Protein AF-A0A377I7J4-F1 (afdb_monomer)

Mean predicted aligned error: 21.11 Å

Foldseek 3Di:
DDDDDDDQDDDDPPPDRDDDWDQPDDDPDPVVSVCPTPVNDDDDDQDCDDDRNDDPDDPDDPDDPPPVVVVVCPVVVVVVVVVVVVVVVVVVVVVVVVVVVVVVVVVVVVVVVVPDDDDDDDPDDDDDDDDPDDDDDD

Structure (mmCIF, N/CA/C/O backbone):
data_AF-A0A377I7J4-F1
#
_entry.id   AF-A0A377I7J4-F1
#
loop_
_atom_site.group_PDB
_atom_site.id
_atom_site.type_symbol
_atom_site.label_atom_id
_atom_site.label_alt_id
_atom_site.label_comp_id
_atom_site.label_asym_id
_atom_site.label_entity_id
_atom_site.label_seq_id
_atom_site.pdbx_PDB_ins_code
_atom_site.Cartn_x
_atom_site.Cartn_y
_atom_site.Cartn_z
_atom_site.occupancy
_atom_site.B_iso_or_equiv
_atom_site.auth_seq_id
_atom_site.auth_comp_id
_atom_site.auth_asym_id
_atom_site.auth_atom_id
_atom_site.pdbx_PDB_model_num
ATOM 1 N N . MET A 1 1 ? 7.895 15.623 11.436 1.00 46.44 1 MET A N 1
ATOM 2 C CA . MET A 1 1 ? 6.603 15.071 11.906 1.00 46.44 1 MET A CA 1
ATOM 3 C C . MET A 1 1 ? 6.868 14.244 13.154 1.00 46.44 1 MET A C 1
ATOM 5 O O . MET A 1 1 ? 7.505 13.203 13.052 1.00 46.44 1 MET A O 1
ATOM 9 N N . ALA A 1 2 ? 6.488 14.745 14.331 1.00 66.69 2 ALA A N 1
ATOM 10 C CA . ALA A 1 2 ? 6.723 14.051 15.595 1.00 66.69 2 ALA A CA 1
ATOM 11 C C . ALA A 1 2 ? 5.818 12.813 15.692 1.00 66.69 2 ALA A C 1
ATOM 13 O O . ALA A 1 2 ? 4.606 12.905 15.492 1.00 66.69 2 ALA A O 1
ATOM 14 N N . LYS A 1 3 ? 6.401 11.645 15.974 1.00 64.69 3 LYS A N 1
ATOM 15 C CA . LYS A 1 3 ? 5.631 10.429 16.249 1.00 64.69 3 LYS A CA 1
ATOM 16 C C . LYS A 1 3 ? 4.985 10.586 17.624 1.00 64.69 3 LYS A C 1
ATOM 18 O O . LYS A 1 3 ? 5.680 10.616 18.635 1.00 64.69 3 LYS A O 1
ATOM 23 N N . LYS A 1 4 ? 3.657 10.708 17.658 1.00 69.00 4 LYS A N 1
ATOM 24 C CA . LYS A 1 4 ? 2.886 10.712 18.904 1.00 69.00 4 LYS A CA 1
ATOM 25 C C . LYS A 1 4 ? 3.034 9.336 19.560 1.00 69.00 4 LYS A C 1
ATOM 27 O O . LYS A 1 4 ? 2.686 8.326 18.950 1.00 69.00 4 LYS A O 1
ATOM 32 N N . LYS A 1 5 ? 3.591 9.298 20.772 1.00 62.81 5 LYS A N 1
ATOM 33 C CA . LYS A 1 5 ? 3.734 8.076 21.573 1.00 62.81 5 LYS A CA 1
ATOM 34 C C . LYS A 1 5 ? 2.333 7.524 21.857 1.00 62.81 5 LYS A C 1
ATOM 36 O O . LYS A 1 5 ? 1.508 8.221 22.444 1.00 62.81 5 LYS A O 1
ATOM 41 N N . VAL A 1 6 ? 2.056 6.304 21.396 1.00 71.56 6 VAL A N 1
ATOM 42 C CA . VAL A 1 6 ? 0.832 5.578 21.749 1.00 71.56 6 VAL A CA 1
ATOM 43 C C . VAL A 1 6 ? 0.972 5.193 23.216 1.00 71.56 6 VAL A C 1
ATOM 45 O O . VAL A 1 6 ? 1.845 4.405 23.571 1.00 71.56 6 VAL A O 1
ATOM 48 N N . VAL A 1 7 ? 0.177 5.823 24.075 1.00 71.12 7 VAL A N 1
ATOM 49 C CA . VAL A 1 7 ? 0.058 5.428 25.478 1.00 71.12 7 VAL A CA 1
ATOM 50 C C . VAL A 1 7 ? -0.737 4.126 25.490 1.00 71.12 7 VAL A C 1
ATOM 52 O O . VAL A 1 7 ? -1.877 4.095 25.031 1.00 71.12 7 VAL A O 1
ATOM 55 N N . ILE A 1 8 ? -0.096 3.047 25.928 1.00 68.75 8 ILE A N 1
ATOM 56 C CA . ILE A 1 8 ? -0.704 1.723 26.070 1.00 68.75 8 ILE A CA 1
ATOM 57 C C . ILE A 1 8 ? -1.291 1.677 27.487 1.00 68.75 8 ILE A C 1
ATOM 59 O O . ILE A 1 8 ? -0.559 1.871 28.456 1.00 68.75 8 ILE A O 1
ATOM 63 N N . GLU A 1 9 ? -2.610 1.516 27.595 1.00 66.94 9 GLU A N 1
ATOM 64 C CA . GLU A 1 9 ? -3.327 1.340 28.869 1.00 66.94 9 GLU A CA 1
ATOM 65 C C . GLU A 1 9 ? -2.965 -0.020 29.510 1.00 66.94 9 GLU A C 1
ATOM 67 O O . GLU A 1 9 ? -2.539 -0.924 28.785 1.00 66.94 9 GLU A O 1
ATOM 72 N N . PRO A 1 10 ? -3.058 -0.172 30.849 1.00 61.38 10 PRO A N 1
ATOM 73 C CA . PRO A 1 10 ? -2.494 -1.316 31.564 1.00 61.38 10 PRO A CA 1
ATOM 74 C C . PRO A 1 10 ? -3.038 -2.655 31.052 1.00 61.38 10 PRO A C 1
ATOM 76 O O . PRO A 1 10 ? -4.243 -2.841 30.888 1.00 61.38 10 PRO A O 1
ATOM 79 N N . LEU A 1 11 ? -2.103 -3.576 30.804 1.00 52.59 11 LEU A N 1
ATOM 80 C CA . LEU A 1 11 ? -2.332 -4.971 30.438 1.00 52.59 11 LEU A CA 1
ATOM 81 C C . LEU A 1 11 ? -3.249 -5.614 31.492 1.00 52.59 11 LEU A C 1
ATOM 83 O O . LEU A 1 11 ? -2.848 -5.744 32.646 1.00 52.59 11 LEU A O 1
ATOM 87 N N . ASN A 1 12 ? -4.471 -6.004 31.121 1.00 61.53 12 ASN A N 1
ATOM 88 C CA . ASN A 1 12 ? -5.256 -6.888 31.978 1.00 61.53 12 ASN A CA 1
ATOM 89 C C . ASN A 1 12 ? -4.598 -8.278 31.983 1.00 61.53 12 ASN A C 1
ATOM 91 O O . ASN A 1 12 ? -4.005 -8.705 30.991 1.00 61.53 12 ASN A O 1
ATOM 95 N N . GLU A 1 13 ? -4.699 -8.993 33.098 1.00 66.19 13 GLU A N 1
ATOM 96 C CA . GLU A 1 13 ? -3.982 -10.248 33.391 1.00 66.19 13 GLU A CA 1
ATOM 97 C C . GLU A 1 13 ? -4.353 -11.441 32.471 1.00 66.19 13 GLU A C 1
ATOM 99 O O . GLU A 1 13 ? -3.981 -12.579 32.732 1.00 66.19 13 GLU A O 1
ATOM 104 N N . GLN A 1 14 ? -5.045 -11.200 31.352 1.00 65.44 14 GLN A N 1
ATOM 105 C CA . GLN A 1 14 ? -5.418 -12.191 30.335 1.00 65.44 14 GLN A CA 1
ATOM 106 C C . GLN A 1 14 ? -4.602 -12.096 29.030 1.00 65.44 14 GLN A C 1
ATOM 108 O O . GLN A 1 14 ? -4.942 -12.748 28.046 1.00 65.44 14 GLN A O 1
ATOM 113 N N . GLY A 1 15 ? -3.533 -11.293 28.982 1.00 66.75 15 GLY A N 1
ATOM 114 C CA . GLY A 1 15 ? -2.541 -11.333 27.894 1.00 66.75 15 GLY A CA 1
ATOM 115 C C . GLY A 1 15 ? -3.053 -10.956 26.495 1.00 66.75 15 GLY A C 1
ATOM 116 O O . GLY A 1 15 ? -2.351 -11.182 25.510 1.00 66.75 15 GLY A O 1
ATOM 117 N N . SER A 1 16 ? -4.251 -10.373 26.377 1.00 75.06 16 SER A N 1
ATOM 118 C CA . SER A 1 16 ? -4.839 -9.981 25.090 1.00 75.06 16 SER A CA 1
ATOM 119 C C . SER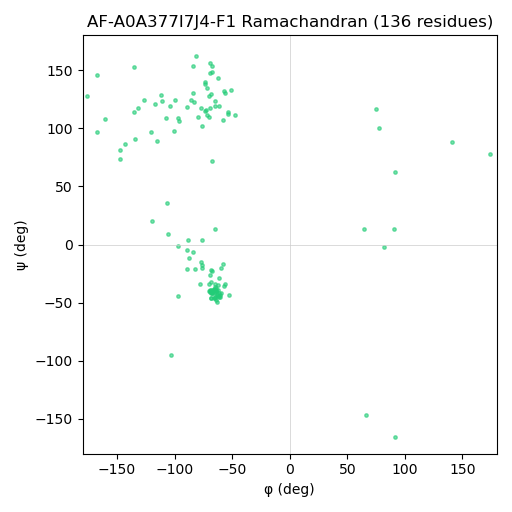 A 1 16 ? -4.924 -8.459 24.955 1.00 75.06 16 SER A C 1
ATOM 121 O O . SER A 1 16 ? -5.429 -7.759 25.830 1.00 75.06 16 SER A O 1
ATOM 123 N N . ILE A 1 17 ? -4.412 -7.922 23.845 1.00 85.06 17 ILE A N 1
ATOM 124 C CA . ILE A 1 17 ? -4.476 -6.486 23.547 1.00 85.06 17 ILE A CA 1
ATOM 125 C C . ILE A 1 17 ? -5.916 -6.139 23.140 1.00 85.06 17 ILE A C 1
ATOM 127 O O . ILE A 1 17 ? -6.391 -6.584 22.094 1.00 85.06 17 ILE A O 1
ATOM 131 N N . LYS A 1 18 ? -6.614 -5.324 23.943 1.00 86.31 18 LYS A N 1
ATOM 132 C CA . LYS A 1 18 ? -8.000 -4.907 23.671 1.00 86.31 18 LYS A CA 1
ATOM 133 C C . LYS A 1 18 ? -8.052 -3.709 22.719 1.00 86.31 18 LYS A C 1
ATOM 135 O O . LYS A 1 18 ? -7.392 -2.694 22.931 1.00 86.31 18 LYS A O 1
ATOM 140 N N . TYR A 1 19 ? -8.876 -3.805 21.677 1.00 90.81 19 TYR A N 1
ATOM 141 C CA . TYR A 1 19 ? -9.134 -2.692 20.761 1.00 90.81 19 TYR A CA 1
ATOM 142 C C . TYR A 1 19 ? -9.988 -1.595 21.424 1.00 90.81 19 TYR A C 1
ATOM 144 O O . TYR A 1 19 ? -11.007 -1.891 22.051 1.00 90.81 19 TYR A O 1
ATOM 152 N N . ARG A 1 20 ? -9.601 -0.322 21.251 1.00 90.38 20 ARG A N 1
ATOM 153 C CA . ARG A 1 20 ? -10.342 0.853 21.742 1.00 90.38 20 ARG A CA 1
ATOM 154 C C . ARG A 1 20 ? -11.226 1.433 20.633 1.00 90.38 20 ARG A C 1
ATOM 156 O O . ARG A 1 20 ? -10.715 2.074 19.717 1.00 90.38 20 ARG A O 1
ATOM 163 N N . HIS A 1 21 ? -12.537 1.226 20.740 1.00 91.81 21 HIS A N 1
ATOM 164 C CA . HIS A 1 21 ? -13.542 1.745 19.801 1.00 91.81 21 HIS A CA 1
ATOM 165 C C . HIS A 1 21 ? -13.920 3.209 20.084 1.00 91.81 21 HIS A C 1
ATOM 167 O O . HIS A 1 21 ? -13.712 3.715 21.189 1.00 91.81 21 HIS A O 1
ATOM 173 N N . GLN A 1 22 ? -14.521 3.894 19.104 1.00 91.44 22 GLN A N 1
ATOM 174 C CA . GLN A 1 22 ? -14.868 5.325 19.203 1.00 91.44 22 GLN A CA 1
ATOM 175 C C . GLN A 1 22 ? -16.327 5.592 19.612 1.00 91.44 22 GLN A C 1
ATOM 177 O O . GLN A 1 22 ? -16.725 6.740 19.780 1.00 91.44 22 GLN A O 1
ATOM 182 N N . LYS A 1 23 ? -17.136 4.544 19.811 1.00 90.50 23 LYS A N 1
ATOM 183 C CA . LYS A 1 23 ? -18.589 4.639 20.067 1.00 90.50 23 LYS A CA 1
ATOM 184 C C . LYS A 1 23 ? -18.990 5.074 21.491 1.00 90.50 23 LYS A C 1
ATOM 186 O O . LYS A 1 23 ? -20.179 5.102 21.789 1.00 90.50 23 LYS A O 1
ATOM 191 N N . GLY A 1 24 ? -18.036 5.414 22.362 1.00 91.12 24 GLY A N 1
ATOM 192 C CA . GLY A 1 24 ? -18.314 5.722 23.771 1.00 91.12 24 GLY A CA 1
ATOM 193 C C . GLY A 1 24 ? -18.807 4.494 24.548 1.00 91.12 24 GLY A C 1
ATOM 194 O O . GLY A 1 24 ? -18.375 3.380 24.266 1.00 91.12 24 GLY A O 1
ATOM 195 N N . VAL A 1 25 ? -19.696 4.685 25.527 1.00 91.88 25 VAL A N 1
ATOM 196 C CA . VAL A 1 25 ? -20.293 3.577 26.293 1.00 91.88 25 VAL A CA 1
ATOM 197 C C . VAL A 1 25 ? -21.382 2.907 25.455 1.00 91.88 25 VAL A C 1
ATOM 199 O O . VAL A 1 25 ? -22.383 3.539 25.119 1.00 91.88 25 VAL A O 1
ATOM 202 N N . ILE A 1 26 ? -21.199 1.628 25.127 1.00 92.56 26 ILE A N 1
ATOM 203 C CA . ILE A 1 26 ? -22.194 0.847 24.386 1.00 92.56 26 ILE A CA 1
ATOM 204 C C . ILE A 1 26 ? -23.238 0.320 25.378 1.00 92.56 26 ILE A C 1
ATOM 206 O O . ILE A 1 26 ? -22.871 -0.350 26.338 1.00 92.56 26 ILE A O 1
ATOM 210 N N . ARG A 1 27 ? -24.519 0.651 25.166 1.00 92.38 27 ARG A N 1
ATOM 211 C CA . ARG A 1 27 ? -25.624 0.287 26.075 1.00 92.38 27 ARG A CA 1
ATOM 212 C C . ARG A 1 27 ? -26.375 -0.970 25.639 1.00 92.38 27 ARG A C 1
ATOM 214 O O . ARG A 1 27 ? -26.616 -1.832 26.470 1.00 92.38 27 ARG A O 1
ATOM 221 N N . ASP A 1 28 ? -26.677 -1.076 24.345 1.00 90.81 28 ASP A N 1
ATOM 222 C CA . ASP A 1 28 ? -27.508 -2.158 23.810 1.00 90.81 28 ASP A CA 1
ATOM 223 C C . ASP A 1 28 ? -26.643 -3.220 23.105 1.00 90.81 28 ASP A C 1
ATOM 225 O O . ASP A 1 28 ? -26.077 -4.110 23.734 1.00 90.81 28 ASP A O 1
ATOM 229 N N . ASN A 1 29 ? -26.485 -3.118 21.780 1.00 93.81 29 ASN A N 1
ATOM 230 C CA . ASN A 1 29 ? -25.796 -4.120 20.970 1.00 93.81 29 ASN A CA 1
ATOM 231 C C . ASN A 1 29 ? -24.327 -3.746 20.698 1.00 93.81 29 ASN A C 1
ATOM 233 O O . ASN A 1 29 ? -24.024 -2.866 19.885 1.00 93.81 29 ASN A O 1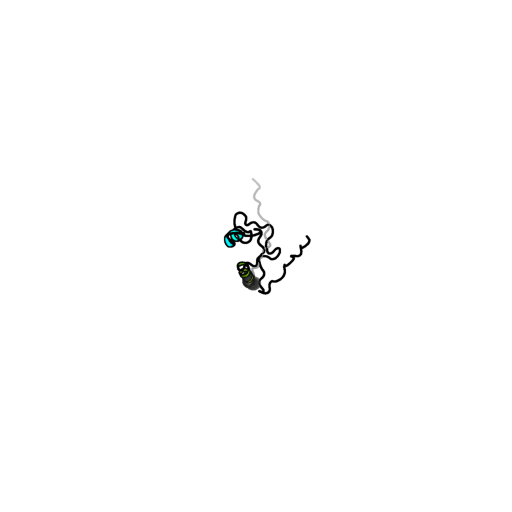
ATOM 237 N N . ALA A 1 30 ? -23.410 -4.481 21.335 1.00 90.88 30 ALA A N 1
ATOM 238 C CA . ALA A 1 30 ? -21.965 -4.341 21.152 1.00 90.88 30 ALA A CA 1
ATOM 239 C C . ALA A 1 30 ? -21.504 -4.597 19.710 1.00 90.88 30 ALA A C 1
ATOM 241 O O . ALA A 1 30 ? -20.708 -3.828 19.172 1.00 90.88 30 ALA A O 1
ATOM 242 N N . ILE A 1 31 ? -22.024 -5.638 19.057 1.00 93.25 31 ILE A N 1
ATOM 243 C CA . ILE A 1 31 ? -21.610 -6.021 17.700 1.00 93.25 31 ILE A CA 1
ATOM 244 C C . ILE A 1 31 ? -22.063 -4.969 16.695 1.00 93.25 31 ILE A C 1
ATOM 246 O O . ILE A 1 31 ? -21.269 -4.529 15.870 1.00 93.25 31 ILE A O 1
ATOM 250 N N . GLN A 1 32 ? -23.314 -4.522 16.784 1.00 93.62 32 GLN A N 1
ATOM 251 C CA . GLN A 1 32 ? -23.845 -3.498 15.886 1.00 93.62 32 GLN A CA 1
ATOM 252 C C . GLN A 1 32 ? -23.109 -2.164 16.055 1.00 93.62 32 GLN A C 1
ATOM 254 O O . GLN A 1 32 ? -22.789 -1.502 15.068 1.00 93.62 32 GLN A O 1
ATOM 259 N N . ALA A 1 33 ? -22.782 -1.781 17.292 1.00 94.19 33 ALA A N 1
ATOM 260 C CA . ALA A 1 33 ? -21.978 -0.592 17.543 1.00 94.19 33 ALA A CA 1
ATOM 261 C C . ALA A 1 33 ? -20.588 -0.709 16.899 1.00 94.19 33 ALA A C 1
ATOM 263 O O . ALA A 1 33 ? -20.154 0.231 16.228 1.00 94.19 33 ALA A O 1
ATOM 264 N N . LEU A 1 34 ? -19.926 -1.860 17.056 1.00 93.25 34 LEU A N 1
ATOM 265 C CA . LEU A 1 34 ? -18.620 -2.123 16.457 1.00 93.25 34 LEU A CA 1
ATOM 266 C C . LEU A 1 34 ? -18.685 -2.182 14.930 1.00 93.25 34 LEU A C 1
ATOM 268 O O . LEU A 1 34 ? -17.808 -1.630 14.281 1.00 93.25 34 LEU A O 1
ATOM 272 N N . LEU A 1 35 ? -19.727 -2.765 14.340 1.00 94.00 35 LEU A N 1
ATOM 273 C CA . LEU A 1 35 ? -19.898 -2.854 12.887 1.00 94.00 35 LEU A CA 1
ATOM 274 C C . LEU A 1 35 ? -19.887 -1.475 12.208 1.00 94.00 35 LEU A C 1
ATOM 276 O O . LEU A 1 35 ? -19.359 -1.324 11.111 1.00 94.00 35 LEU A O 1
ATOM 280 N N . HIS A 1 36 ? -20.438 -0.461 12.875 1.00 93.00 36 HIS A N 1
A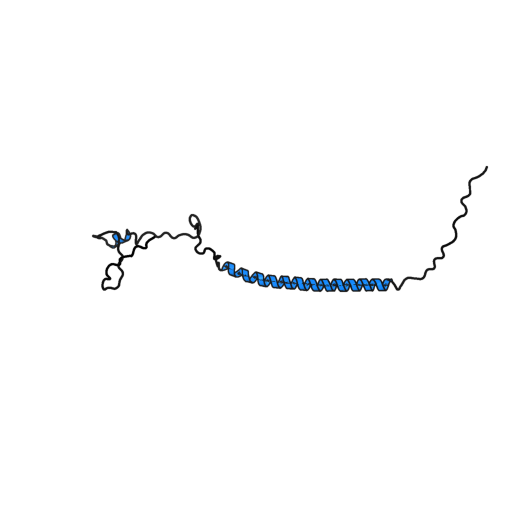TOM 281 C CA . HIS A 1 36 ? -20.424 0.926 12.405 1.00 93.00 36 HIS A CA 1
ATOM 282 C C . HIS A 1 36 ? -19.180 1.722 12.845 1.00 93.00 36 HIS A C 1
ATOM 284 O O . HIS A 1 36 ? -19.121 2.932 12.619 1.00 93.00 36 HIS A O 1
ATOM 290 N N . ASP A 1 37 ? -18.221 1.094 13.520 1.00 93.88 37 ASP A N 1
ATOM 291 C CA . ASP A 1 37 ? -16.948 1.695 13.923 1.00 93.88 37 ASP A CA 1
ATOM 292 C C . ASP A 1 37 ? -15.932 1.619 12.759 1.00 93.88 37 ASP A C 1
ATOM 294 O O . ASP A 1 37 ? -16.006 0.704 11.930 1.00 93.88 37 ASP A O 1
ATOM 298 N N . PRO A 1 38 ? -14.935 2.527 12.663 1.00 93.81 38 PRO A N 1
ATOM 299 C CA . PRO A 1 38 ? -13.954 2.523 11.571 1.00 93.81 38 PRO A CA 1
ATOM 300 C C . PRO A 1 38 ? -13.147 1.225 11.443 1.00 93.81 38 PRO A C 1
ATOM 302 O O . PRO A 1 38 ? -12.532 0.988 10.398 1.00 93.81 38 PRO A O 1
ATOM 305 N N . LEU A 1 39 ? -13.150 0.393 12.490 1.00 93.81 39 LEU A N 1
ATOM 306 C CA . LEU A 1 39 ? -12.580 -0.949 12.485 1.00 93.81 39 LEU A CA 1
ATOM 307 C C . LEU A 1 39 ? -13.113 -1.797 11.319 1.00 93.81 39 LEU A C 1
ATOM 309 O O . LEU A 1 39 ? -12.322 -2.436 10.621 1.00 93.81 39 LEU A O 1
ATOM 313 N N . PHE A 1 40 ? -14.422 -1.739 11.062 1.00 94.94 40 PHE A N 1
ATOM 314 C CA . PHE A 1 40 ? -15.110 -2.531 10.037 1.00 94.94 40 PHE A CA 1
ATOM 315 C C . PHE A 1 40 ? -15.523 -1.695 8.825 1.00 94.94 40 PHE A C 1
ATOM 317 O O . PHE A 1 40 ? -16.551 -1.925 8.191 1.00 94.94 40 PHE A O 1
ATOM 324 N N . ARG A 1 41 ? -14.692 -0.721 8.448 1.00 94.69 41 ARG A N 1
ATOM 325 C CA . ARG A 1 41 ? -14.907 0.025 7.206 1.00 94.69 41 ARG A CA 1
ATOM 326 C C . ARG A 1 41 ? -14.695 -0.857 5.977 1.00 94.69 41 ARG A C 1
ATOM 328 O O . ARG A 1 41 ? -13.790 -1.696 5.938 1.00 94.69 41 ARG A O 1
ATOM 335 N N . GLN A 1 42 ? -15.433 -0.553 4.915 1.00 96.25 42 GLN A N 1
ATOM 336 C CA . GLN A 1 42 ? -15.170 -1.127 3.603 1.00 96.25 42 GLN A CA 1
ATOM 337 C C . GLN A 1 42 ? -13.724 -0.832 3.175 1.00 96.25 42 GLN A C 1
ATOM 339 O O . GLN A 1 42 ? -13.234 0.305 3.238 1.00 96.25 42 GLN A O 1
ATOM 344 N N . ARG A 1 43 ? -13.018 -1.877 2.744 1.00 94.94 43 ARG A N 1
ATOM 345 C CA . ARG A 1 43 ? -11.679 -1.763 2.167 1.00 94.94 43 ARG A CA 1
ATOM 346 C C . ARG A 1 43 ? -11.809 -1.825 0.653 1.00 94.94 43 ARG A C 1
ATOM 348 O O . ARG A 1 43 ? -12.384 -2.762 0.119 1.00 94.94 43 ARG A O 1
ATOM 355 N N . ILE A 1 44 ? -11.285 -0.805 -0.020 1.00 92.81 44 ILE A N 1
ATOM 356 C CA . ILE A 1 44 ? -11.230 -0.752 -1.479 1.00 92.81 44 ILE A CA 1
ATOM 357 C C . ILE A 1 44 ? -9.793 -1.049 -1.889 1.00 92.81 44 ILE A C 1
ATOM 359 O O . ILE A 1 44 ? -8.870 -0.319 -1.510 1.00 92.81 44 ILE A O 1
ATOM 363 N N . GLU A 1 45 ? -9.606 -2.121 -2.650 1.00 91.00 45 GLU A N 1
ATOM 364 C CA . GLU A 1 45 ? -8.303 -2.486 -3.192 1.00 91.00 45 GLU A CA 1
ATOM 365 C C . GLU A 1 45 ? -7.907 -1.556 -4.342 1.00 91.00 45 GLU A C 1
ATOM 367 O O . GLU A 1 45 ? -8.716 -1.155 -5.184 1.00 91.00 45 GLU A O 1
ATOM 372 N N . ARG A 1 46 ? -6.625 -1.188 -4.386 1.00 89.12 46 ARG A N 1
ATOM 373 C CA . ARG A 1 46 ? -6.084 -0.386 -5.483 1.00 89.12 46 ARG A CA 1
ATOM 374 C C . ARG A 1 46 ? -5.821 -1.307 -6.665 1.00 89.12 46 ARG A C 1
ATOM 376 O O . ARG A 1 46 ? -4.885 -2.095 -6.641 1.00 89.12 46 ARG A O 1
ATOM 383 N N . LYS A 1 47 ? -6.621 -1.169 -7.719 1.00 87.56 47 LYS A N 1
ATOM 384 C CA . LYS A 1 47 ? -6.395 -1.907 -8.963 1.00 87.56 47 LYS A CA 1
ATOM 385 C C . LYS A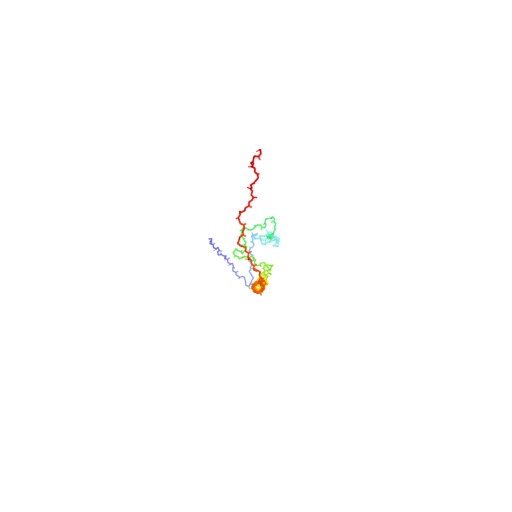 1 47 ? -5.059 -1.538 -9.609 1.00 87.56 47 LYS A C 1
ATOM 387 O O . LYS A 1 47 ? -4.665 -0.372 -9.629 1.00 87.56 47 LYS A O 1
ATOM 392 N N . HIS A 1 48 ? -4.409 -2.532 -10.204 1.00 86.00 48 HIS A N 1
ATOM 393 C CA . HIS A 1 48 ? -3.127 -2.362 -10.890 1.00 86.00 48 HIS A CA 1
ATOM 394 C C . HIS A 1 48 ? -3.260 -1.838 -12.330 1.00 86.00 48 HIS A C 1
ATOM 396 O O . HIS A 1 48 ? -2.317 -1.247 -12.849 1.00 86.00 48 HIS A O 1
ATOM 402 N N . LYS A 1 49 ? -4.430 -1.989 -12.968 1.00 88.62 49 LYS A N 1
ATOM 403 C CA . LYS A 1 49 ? -4.688 -1.539 -14.349 1.00 88.62 49 LYS A CA 1
ATOM 404 C C . LYS A 1 49 ? -6.046 -0.828 -14.472 1.00 88.62 49 LYS A C 1
ATOM 406 O O . LYS A 1 49 ? -6.970 -1.100 -13.706 1.00 88.62 49 LYS A O 1
ATOM 411 N N . GLY A 1 50 ? -6.175 0.083 -15.441 1.00 93.12 50 GLY A N 1
ATOM 412 C CA . GLY A 1 50 ? -7.421 0.792 -15.777 1.00 93.12 50 GLY A CA 1
ATOM 413 C C . GLY A 1 50 ? -7.632 2.135 -15.053 1.00 93.12 50 GLY A C 1
ATOM 414 O O . GLY A 1 50 ? -6.722 2.703 -14.459 1.00 93.12 50 GLY A O 1
ATOM 415 N N . LYS A 1 51 ? -8.860 2.680 -15.090 1.00 91.44 51 LYS A N 1
ATOM 416 C CA . LYS A 1 51 ? -9.182 4.048 -14.607 1.00 91.44 51 LYS A CA 1
ATOM 417 C C . LYS A 1 51 ? -8.838 4.293 -13.129 1.00 91.44 51 LYS A C 1
ATOM 419 O O . LYS A 1 51 ? -9.568 3.834 -12.260 1.00 91.44 51 LYS A O 1
ATOM 424 N N . GLY A 1 52 ? -7.791 5.053 -12.827 1.00 89.94 52 GLY A N 1
ATOM 425 C CA . GLY A 1 52 ? -7.364 5.309 -11.443 1.00 89.94 52 GLY A CA 1
ATOM 426 C C . GLY A 1 52 ? -6.344 4.303 -10.896 1.00 89.94 52 GLY A C 1
ATOM 427 O O . GLY A 1 52 ? -6.105 4.286 -9.692 1.00 89.94 52 GLY A O 1
ATOM 428 N N . SER A 1 53 ? -5.733 3.485 -11.762 1.00 90.19 53 SER A N 1
ATOM 429 C CA . SER A 1 53 ? -4.562 2.666 -11.413 1.00 90.19 53 SER A CA 1
ATOM 430 C C . SER A 1 53 ? -3.232 3.421 -11.521 1.00 90.19 53 SER A C 1
ATOM 432 O O . SER A 1 53 ? -2.193 2.867 -11.175 1.00 90.19 53 SER A O 1
ATOM 434 N N . TYR A 1 54 ? -3.236 4.661 -12.032 1.00 89.56 54 TYR A N 1
ATOM 435 C CA . TYR A 1 54 ? -2.016 5.445 -12.217 1.00 89.56 54 TYR A CA 1
ATOM 436 C C . TYR A 1 54 ? -1.368 5.778 -10.868 1.00 89.56 54 TYR A C 1
ATOM 438 O O . TYR A 1 54 ? -1.988 6.388 -9.995 1.00 89.56 54 TYR A O 1
ATOM 446 N N . GLN A 1 55 ? -0.102 5.394 -10.717 1.00 89.94 55 GLN A N 1
ATOM 447 C CA . GLN A 1 55 ? 0.730 5.703 -9.560 1.00 89.94 55 GLN A CA 1
ATOM 448 C C . GLN A 1 55 ? 1.910 6.553 -10.032 1.00 89.94 55 GLN A C 1
ATOM 450 O O . GLN A 1 55 ? 2.690 6.114 -10.869 1.00 89.94 55 GLN A O 1
ATOM 455 N N . ARG A 1 56 ? 2.062 7.768 -9.483 1.00 89.44 56 ARG A N 1
ATOM 456 C CA . ARG A 1 56 ? 3.154 8.692 -9.860 1.00 89.44 56 ARG A CA 1
ATOM 457 C C . ARG A 1 56 ? 4.545 8.117 -9.560 1.00 89.44 56 ARG A C 1
ATOM 459 O O . ARG A 1 56 ? 5.515 8.485 -10.208 1.00 89.44 56 ARG A O 1
ATOM 466 N N . LYS A 1 57 ? 4.648 7.250 -8.552 1.00 85.69 57 LYS A N 1
ATOM 467 C CA . LYS A 1 57 ? 5.883 6.564 -8.166 1.00 85.69 57 LYS A CA 1
ATOM 468 C C . LYS A 1 57 ? 5.603 5.068 -8.122 1.00 85.69 57 LYS A C 1
ATOM 470 O O . LYS A 1 57 ? 4.684 4.648 -7.423 1.00 85.69 57 LYS A O 1
ATOM 475 N N . ALA A 1 58 ? 6.380 4.288 -8.865 1.00 81.62 58 ALA A N 1
ATOM 476 C CA . ALA A 1 58 ? 6.327 2.833 -8.790 1.00 81.62 58 ALA A CA 1
ATOM 477 C C . ALA A 1 58 ? 6.891 2.340 -7.444 1.00 81.62 58 ALA A C 1
ATOM 479 O O . ALA A 1 58 ? 7.711 3.018 -6.824 1.00 81.62 58 ALA A O 1
ATOM 480 N N . LYS A 1 59 ? 6.490 1.135 -7.010 1.00 80.94 59 LYS A N 1
ATOM 481 C CA . LYS A 1 59 ? 7.014 0.481 -5.791 1.00 80.94 59 LYS A CA 1
ATOM 482 C C . LYS A 1 59 ? 8.542 0.336 -5.817 1.00 80.94 59 LYS A C 1
ATOM 484 O O . LYS A 1 59 ? 9.190 0.426 -4.779 1.00 80.94 59 LYS A O 1
ATOM 489 N N . HIS A 1 60 ? 9.104 0.128 -7.004 1.00 78.62 60 HIS A N 1
ATOM 490 C CA . HIS A 1 60 ? 10.536 0.001 -7.226 1.00 78.62 60 HIS A CA 1
ATOM 491 C C . HIS A 1 60 ? 10.984 1.089 -8.203 1.00 78.62 60 HIS A C 1
ATOM 493 O O . HIS A 1 60 ? 10.821 0.967 -9.412 1.00 78.62 60 HIS A O 1
ATOM 499 N N . VAL A 1 61 ? 11.504 2.189 -7.659 1.00 65.94 61 VAL A N 1
ATOM 500 C CA . VAL A 1 61 ? 12.129 3.263 -8.440 1.00 65.94 61 VAL A CA 1
ATOM 501 C C . VAL A 1 61 ? 13.595 2.883 -8.653 1.00 65.94 61 VAL A C 1
ATOM 503 O O . VAL A 1 61 ? 14.292 2.597 -7.684 1.00 65.94 61 VAL A O 1
ATOM 506 N N . GLY A 1 62 ? 14.053 2.822 -9.905 1.00 66.62 62 GLY A N 1
ATOM 507 C CA . GLY A 1 62 ? 15.452 2.514 -10.245 1.00 66.62 62 GLY A CA 1
ATOM 508 C C . GLY A 1 62 ? 15.830 1.028 -10.262 1.00 66.62 62 GLY A C 1
ATOM 509 O O . GLY A 1 62 ? 16.954 0.697 -10.618 1.00 66.62 62 GLY A O 1
ATOM 510 N N . LYS A 1 63 ? 14.903 0.119 -9.938 1.00 61.09 63 LYS A N 1
ATOM 511 C CA . LYS A 1 63 ? 15.047 -1.309 -10.246 1.00 61.09 63 LYS A CA 1
ATOM 512 C C . LYS A 1 63 ? 14.071 -1.615 -11.369 1.00 61.09 63 LYS A C 1
ATOM 514 O O . LYS A 1 63 ? 12.860 -1.558 -11.150 1.00 61.09 63 LYS A O 1
ATOM 519 N N . TYR A 1 64 ? 14.588 -1.855 -12.573 1.00 51.91 64 TYR A N 1
ATOM 520 C CA . TYR A 1 64 ? 13.772 -2.375 -13.664 1.00 51.91 64 TYR A CA 1
ATOM 521 C C . TYR A 1 64 ? 13.027 -3.601 -13.145 1.00 51.91 64 TYR A C 1
ATOM 523 O O . TYR A 1 64 ? 13.600 -4.430 -12.442 1.00 51.91 64 TYR A O 1
ATOM 531 N N . PHE A 1 65 ? 11.729 -3.651 -13.426 1.00 53.59 65 PHE A N 1
ATOM 532 C CA . PHE A 1 65 ? 10.882 -4.783 -13.099 1.00 53.59 65 PHE A CA 1
ATOM 533 C C . PHE A 1 65 ? 11.585 -6.071 -13.533 1.00 53.59 65 PHE A C 1
ATOM 535 O O . PHE A 1 65 ? 11.708 -6.318 -14.731 1.00 53.59 65 PHE A O 1
ATOM 542 N N . GLU A 1 66 ? 12.011 -6.902 -12.581 1.00 55.47 66 GLU A N 1
ATOM 543 C CA . GLU A 1 66 ? 12.295 -8.311 -12.838 1.00 55.47 66 GLU A CA 1
ATOM 544 C C . GLU A 1 66 ? 10.963 -9.000 -13.159 1.00 55.47 66 GLU A C 1
ATOM 546 O O . GLU A 1 66 ? 10.389 -9.730 -12.356 1.00 55.47 66 GLU A O 1
ATOM 551 N N . ASN A 1 67 ? 10.411 -8.712 -14.336 1.00 54.16 67 ASN A N 1
ATOM 552 C CA . ASN A 1 67 ? 9.363 -9.537 -14.900 1.00 54.16 67 ASN A CA 1
ATOM 553 C C . ASN A 1 67 ? 10.028 -10.877 -15.258 1.00 54.16 67 ASN A C 1
ATOM 555 O O . ASN A 1 67 ? 11.042 -10.879 -15.953 1.00 54.16 67 ASN A O 1
ATOM 559 N N . PRO A 1 68 ? 9.491 -12.036 -14.858 1.00 57.06 68 PRO A N 1
ATOM 560 C CA . PRO A 1 68 ? 10.107 -13.324 -15.193 1.00 57.06 68 PRO A CA 1
ATOM 561 C C . PRO A 1 68 ? 10.224 -13.550 -16.715 1.00 57.06 68 PRO A C 1
ATOM 563 O O . PRO A 1 68 ? 11.086 -14.297 -17.161 1.00 57.06 68 PRO A O 1
ATOM 566 N N . ILE A 1 69 ? 9.427 -12.833 -17.517 1.00 56.56 69 ILE A N 1
ATOM 567 C CA . ILE A 1 69 ? 9.485 -12.822 -18.986 1.00 56.56 69 ILE A CA 1
ATOM 568 C C . ILE A 1 69 ? 10.820 -12.254 -19.508 1.00 56.56 69 ILE A C 1
ATOM 570 O O . ILE A 1 69 ? 11.363 -12.770 -20.482 1.00 56.56 69 ILE A O 1
ATOM 574 N N . ILE A 1 70 ? 11.392 -11.228 -18.861 1.00 56.38 70 ILE A N 1
ATOM 575 C CA . ILE A 1 70 ? 12.628 -10.583 -19.347 1.00 56.38 70 ILE A CA 1
ATOM 576 C C . ILE A 1 70 ? 13.896 -11.401 -19.058 1.00 56.38 70 ILE A C 1
ATOM 578 O O . ILE A 1 70 ? 14.918 -11.167 -19.696 1.00 56.38 70 ILE A O 1
ATOM 582 N N . LYS A 1 71 ? 13.840 -12.408 -18.170 1.00 49.50 71 LYS A N 1
ATOM 583 C CA . LYS A 1 71 ? 14.964 -13.343 -17.953 1.00 49.50 71 LYS A CA 1
ATOM 584 C C . LYS A 1 71 ? 15.211 -14.264 -19.151 1.00 49.50 71 LYS A C 1
ATOM 586 O O . LYS A 1 71 ? 16.321 -14.760 -19.306 1.00 49.50 71 LYS A O 1
ATOM 591 N N . PHE A 1 72 ? 14.215 -14.476 -20.012 1.00 51.91 72 PHE A N 1
ATOM 592 C CA . PHE A 1 72 ? 14.329 -15.419 -21.127 1.00 51.91 72 PHE A CA 1
ATOM 593 C C . PHE A 1 72 ? 15.164 -14.883 -22.307 1.00 51.91 72 PHE A C 1
ATOM 595 O O . PHE A 1 72 ? 15.625 -15.659 -23.142 1.00 51.91 72 PHE A O 1
ATOM 602 N N . PHE A 1 73 ? 15.390 -13.565 -22.383 1.00 51.41 73 PHE A N 1
ATOM 603 C CA . PHE A 1 73 ? 16.061 -12.938 -23.527 1.00 51.41 73 PHE A CA 1
ATOM 604 C C . PHE A 1 73 ? 17.591 -12.854 -23.402 1.00 51.41 73 PHE A C 1
ATOM 606 O O . PHE A 1 73 ? 18.258 -12.821 -24.428 1.00 51.41 73 PHE A O 1
ATOM 613 N N . GLY A 1 74 ? 18.164 -12.933 -22.194 1.00 51.72 74 GLY A N 1
ATOM 614 C CA . GLY A 1 74 ? 19.621 -12.822 -21.996 1.00 51.72 74 GLY A CA 1
ATOM 615 C C . GLY A 1 74 ? 20.443 -13.984 -22.571 1.00 51.72 74 GLY A C 1
ATOM 616 O O . GLY A 1 74 ? 21.609 -13.814 -22.907 1.00 51.72 74 GLY A O 1
ATOM 617 N N . ASN A 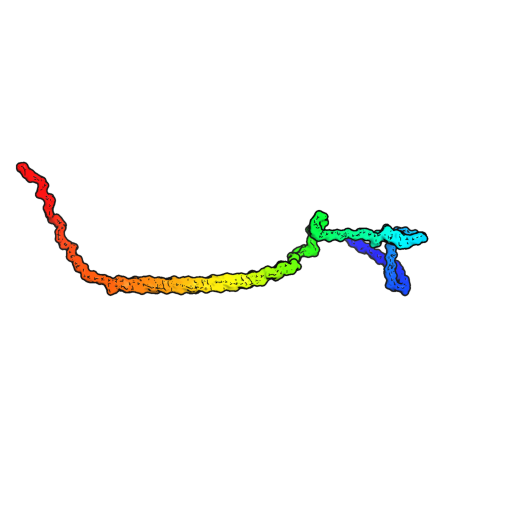1 75 ? 19.831 -15.158 -22.754 1.00 57.09 75 ASN A N 1
ATOM 618 C CA . ASN A 1 75 ? 20.523 -16.332 -23.302 1.00 57.09 75 ASN A CA 1
ATOM 619 C C . ASN A 1 75 ? 20.485 -16.388 -24.838 1.00 57.09 75 ASN A C 1
ATOM 621 O O . ASN A 1 75 ? 21.190 -17.196 -25.442 1.00 57.09 75 ASN A O 1
ATOM 625 N N . ARG A 1 76 ? 19.658 -15.556 -25.486 1.00 54.97 76 ARG A N 1
ATOM 626 C CA . ARG A 1 76 ? 19.538 -15.537 -26.951 1.00 54.97 76 ARG A CA 1
ATOM 627 C C . ARG A 1 76 ? 20.697 -14.788 -27.603 1.00 54.97 76 ARG A C 1
ATOM 629 O O . ARG A 1 76 ? 21.177 -15.225 -28.645 1.00 54.97 76 ARG A O 1
ATOM 636 N N . ASP A 1 77 ? 21.208 -13.749 -26.948 1.00 57.69 77 ASP A N 1
ATOM 637 C CA . ASP A 1 77 ? 22.315 -12.938 -27.466 1.00 57.69 77 ASP A CA 1
ATOM 638 C C . ASP A 1 77 ? 23.646 -13.713 -27.498 1.00 57.69 77 ASP A C 1
ATOM 640 O O . ASP A 1 77 ? 24.438 -13.549 -28.427 1.00 57.69 77 ASP A O 1
ATOM 644 N N . PHE A 1 78 ? 23.858 -14.636 -26.551 1.00 59.47 78 PHE A N 1
ATOM 645 C CA . PHE A 1 78 ? 25.058 -15.478 -26.502 1.00 59.47 78 PHE A CA 1
ATOM 646 C C . PHE A 1 78 ? 25.120 -16.487 -27.660 1.00 59.47 78 PHE A C 1
ATOM 648 O O . PHE A 1 78 ? 26.139 -16.607 -28.339 1.00 59.47 78 PHE A O 1
ATOM 655 N N . ILE A 1 79 ? 24.008 -17.178 -27.933 1.00 63.12 79 ILE A N 1
ATOM 656 C CA . ILE A 1 79 ? 23.939 -18.182 -29.005 1.00 63.12 79 ILE A CA 1
ATOM 657 C C . ILE A 1 79 ? 24.046 -17.498 -30.377 1.00 63.12 79 ILE A C 1
ATOM 659 O O . ILE A 1 79 ? 24.791 -17.958 -31.239 1.00 63.12 79 ILE A O 1
ATOM 663 N N . ILE A 1 80 ? 23.376 -16.356 -30.574 1.00 63.09 80 ILE A N 1
ATOM 664 C CA . ILE A 1 80 ? 23.424 -15.600 -31.839 1.00 63.09 80 ILE A CA 1
ATOM 665 C C . ILE A 1 80 ? 24.836 -15.055 -32.119 1.00 63.09 80 ILE A C 1
ATOM 667 O O . ILE A 1 80 ? 25.269 -15.053 -33.275 1.00 63.09 80 ILE A O 1
ATOM 671 N N . GLY A 1 81 ? 25.572 -14.628 -31.088 1.00 60.66 81 GLY A N 1
ATOM 672 C CA . GLY A 1 81 ? 26.961 -14.174 -31.222 1.00 60.66 81 GLY A CA 1
ATOM 673 C C . GLY A 1 81 ? 27.910 -15.269 -31.718 1.00 60.66 81 GLY A C 1
ATOM 674 O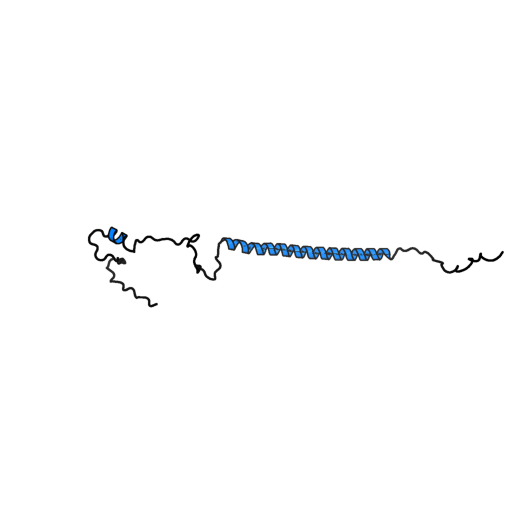 O . GLY A 1 81 ? 28.750 -15.010 -32.581 1.00 60.66 81 GLY A O 1
ATOM 675 N N . PHE A 1 82 ? 27.725 -16.507 -31.252 1.00 60.50 82 PHE A N 1
ATOM 676 C CA . PHE A 1 82 ? 28.559 -17.650 -31.635 1.00 60.50 82 PHE A CA 1
ATOM 677 C C . PHE A 1 82 ? 28.380 -18.034 -33.114 1.00 60.50 82 PHE A C 1
ATOM 679 O O . PHE A 1 82 ? 29.358 -18.253 -33.831 1.00 60.50 82 PHE A O 1
ATOM 686 N N . PHE A 1 83 ? 27.135 -18.029 -33.606 1.00 60.06 83 PHE A N 1
ATOM 687 C CA . PHE A 1 83 ? 26.832 -18.342 -35.008 1.00 60.06 83 PHE A CA 1
ATOM 688 C C . PHE A 1 83 ? 27.306 -17.259 -35.981 1.00 60.06 83 PHE A C 1
ATOM 690 O O . PHE A 1 83 ? 27.837 -17.581 -37.043 1.00 60.06 83 PHE A O 1
ATOM 697 N N . LYS A 1 84 ? 27.161 -15.975 -35.627 1.00 63.06 84 LYS A N 1
ATOM 698 C CA . LYS A 1 84 ? 27.632 -14.875 -36.484 1.00 63.06 84 LYS A CA 1
ATOM 699 C C . LYS A 1 84 ? 29.157 -14.835 -36.577 1.00 63.06 84 LYS A C 1
ATOM 701 O O . LYS A 1 84 ? 29.681 -14.644 -37.670 1.00 63.06 84 LYS A O 1
ATOM 706 N N . GLY A 1 85 ? 29.863 -15.056 -35.466 1.00 66.69 85 GLY A N 1
ATOM 707 C CA . GLY A 1 85 ? 31.328 -15.077 -35.448 1.00 66.69 85 GLY A CA 1
ATOM 708 C C . GLY A 1 85 ? 31.909 -16.213 -36.289 1.00 66.69 85 GLY A C 1
ATOM 709 O O . GLY A 1 85 ? 32.771 -15.976 -37.132 1.00 66.69 85 GLY A O 1
ATOM 710 N N . TYR A 1 86 ? 31.387 -17.431 -36.125 1.00 69.12 86 TYR A N 1
ATOM 711 C CA . TYR A 1 86 ? 31.856 -18.589 -36.888 1.00 69.12 86 TYR A CA 1
ATOM 712 C C . TYR A 1 86 ? 31.585 -18.443 -38.392 1.00 69.12 86 TYR A C 1
ATOM 714 O O . TYR A 1 86 ? 32.458 -18.734 -39.206 1.00 69.12 86 TYR A O 1
ATOM 722 N N . PHE A 1 87 ? 30.415 -17.915 -38.768 1.00 69.88 87 PHE A N 1
ATOM 723 C CA . PHE A 1 87 ? 30.079 -17.681 -40.173 1.00 69.88 87 PHE A CA 1
ATOM 724 C C . PHE A 1 87 ? 31.010 -16.654 -40.833 1.00 69.88 87 PHE A C 1
ATOM 726 O O . PHE A 1 87 ? 31.491 -16.886 -41.938 1.00 69.88 87 PHE A O 1
ATOM 733 N N . ILE A 1 88 ? 31.326 -15.554 -40.142 1.00 73.81 88 ILE A N 1
ATOM 734 C CA . ILE A 1 88 ? 32.242 -14.522 -40.653 1.00 73.81 88 ILE A CA 1
ATOM 735 C C . ILE A 1 88 ? 33.658 -15.084 -40.828 1.00 73.81 88 ILE A C 1
ATOM 737 O O . ILE A 1 88 ? 34.270 -14.883 -41.874 1.00 73.81 88 ILE A O 1
ATOM 741 N N . ILE A 1 89 ? 34.168 -15.827 -39.842 1.00 75.56 89 ILE A N 1
ATOM 742 C CA . ILE A 1 89 ? 35.531 -16.380 -39.885 1.00 75.56 89 ILE A CA 1
ATOM 743 C C . ILE A 1 89 ? 35.673 -17.402 -41.020 1.00 75.56 89 ILE A C 1
ATOM 745 O O . ILE A 1 89 ? 36.628 -17.334 -41.794 1.00 75.56 89 ILE A O 1
ATOM 749 N N . VAL A 1 90 ? 34.712 -18.319 -41.165 1.00 75.06 90 VAL A N 1
ATOM 750 C CA . VAL A 1 90 ? 34.741 -19.341 -42.222 1.00 75.06 90 VAL A CA 1
ATOM 751 C C . VAL A 1 90 ? 34.609 -18.706 -43.608 1.00 75.06 90 VAL A C 1
ATOM 753 O O . VAL A 1 90 ? 35.317 -19.112 -44.529 1.00 75.06 90 VAL A O 1
ATOM 756 N N . PHE A 1 91 ? 33.764 -17.685 -43.772 1.00 74.62 91 PHE A N 1
ATOM 757 C CA . PHE A 1 91 ? 33.607 -16.993 -45.053 1.00 74.62 91 PHE A CA 1
ATOM 758 C C . PHE A 1 91 ? 34.871 -16.210 -45.443 1.00 74.62 91 PHE A C 1
ATOM 760 O O . PHE A 1 91 ? 35.310 -16.283 -46.589 1.00 74.62 91 PHE A O 1
ATOM 767 N N . CYS A 1 92 ? 35.510 -15.528 -44.486 1.00 71.50 92 CYS A N 1
ATOM 768 C CA . CYS A 1 92 ? 36.759 -14.800 -44.719 1.00 71.50 92 CYS A CA 1
ATOM 769 C C . CYS A 1 92 ? 37.921 -15.718 -45.127 1.00 71.50 92 CYS A C 1
ATOM 771 O O . CYS A 1 92 ? 38.647 -15.389 -46.062 1.00 71.50 92 CYS A O 1
ATOM 773 N N . LEU A 1 93 ? 38.094 -16.867 -44.465 1.00 74.69 93 LEU A N 1
ATOM 774 C CA . LEU A 1 93 ? 39.185 -17.797 -44.784 1.00 74.69 93 LEU A CA 1
ATOM 775 C C . LEU A 1 93 ? 38.994 -18.472 -46.149 1.00 74.69 93 LEU A C 1
ATOM 777 O O . LEU A 1 93 ? 39.951 -18.587 -46.911 1.00 74.69 93 LEU A O 1
ATOM 781 N N . ASN A 1 94 ? 37.761 -18.862 -46.488 1.00 75.12 94 ASN A N 1
ATOM 782 C CA . ASN A 1 94 ? 37.468 -19.453 -47.796 1.00 75.12 94 ASN A CA 1
ATOM 783 C C . ASN A 1 94 ? 37.625 -18.435 -48.933 1.00 75.12 94 ASN A C 1
ATOM 785 O O . ASN A 1 94 ? 38.196 -18.763 -49.968 1.00 75.12 94 ASN A O 1
ATOM 789 N N . TYR A 1 95 ? 37.180 -17.190 -48.740 1.00 81.06 95 TYR A N 1
ATOM 790 C CA . TYR A 1 95 ? 37.353 -16.142 -49.747 1.00 81.06 95 TYR A CA 1
ATOM 791 C C . TYR A 1 95 ? 38.835 -15.821 -49.997 1.00 81.06 95 TYR A C 1
ATOM 793 O O . TYR A 1 95 ? 39.245 -15.639 -51.140 1.00 81.06 95 TYR A O 1
ATOM 801 N N . PHE A 1 96 ? 39.657 -15.806 -48.945 1.00 79.94 96 PHE A N 1
ATOM 802 C CA . PHE A 1 96 ? 41.094 -15.560 -49.065 1.00 79.94 96 PHE A CA 1
ATOM 803 C C . PHE A 1 96 ? 41.823 -16.672 -49.838 1.00 79.94 96 PHE A C 1
ATOM 805 O O . PHE A 1 96 ? 42.636 -16.364 -50.706 1.00 79.94 96 PHE A O 1
ATOM 812 N N . LEU A 1 97 ? 41.488 -17.944 -49.589 1.00 73.69 97 LEU A N 1
ATOM 813 C CA . LEU A 1 97 ? 42.033 -19.080 -50.348 1.00 73.69 97 LEU A CA 1
ATOM 814 C C . LEU A 1 97 ? 41.645 -19.020 -51.831 1.00 73.69 97 LEU A C 1
ATOM 816 O O . LEU A 1 97 ? 42.514 -19.135 -52.687 1.00 73.69 97 LEU A O 1
ATOM 820 N N . ILE A 1 98 ? 40.378 -18.721 -52.141 1.00 79.50 98 ILE A N 1
ATOM 821 C CA . ILE A 1 98 ? 39.897 -18.599 -53.529 1.00 79.50 98 ILE A CA 1
ATOM 822 C C . ILE A 1 98 ? 40.649 -17.502 -54.297 1.00 79.50 98 ILE A C 1
ATOM 824 O O . ILE A 1 98 ? 40.999 -17.684 -55.463 1.00 79.50 98 ILE A O 1
ATOM 828 N N . VAL A 1 99 ? 40.909 -16.356 -53.663 1.00 79.94 99 VAL A N 1
ATOM 829 C CA . VAL A 1 99 ? 41.637 -15.245 -54.299 1.00 79.94 99 VAL A CA 1
ATOM 830 C C . VAL A 1 99 ? 43.105 -15.604 -54.533 1.00 79.94 99 VAL A C 1
ATOM 832 O O . VAL A 1 99 ? 43.652 -15.273 -55.588 1.00 79.94 99 VAL A O 1
ATOM 835 N N . ILE A 1 100 ? 43.734 -16.311 -53.591 1.00 81.44 100 ILE A N 1
ATOM 836 C CA . ILE A 1 100 ? 45.101 -16.813 -53.757 1.00 81.44 100 ILE A CA 1
ATOM 837 C C . ILE A 1 100 ? 45.159 -17.805 -54.921 1.00 81.44 100 ILE A C 1
ATOM 839 O O . ILE A 1 100 ? 45.962 -17.608 -55.832 1.00 81.44 100 ILE A O 1
ATOM 843 N N . ASP A 1 101 ? 44.265 -18.790 -54.960 1.00 82.88 101 ASP A N 1
ATOM 844 C CA . ASP A 1 101 ? 44.239 -19.811 -56.010 1.00 82.88 101 ASP A CA 1
ATOM 845 C C . ASP A 1 101 ? 44.000 -19.203 -57.404 1.00 82.88 101 ASP A C 1
ATOM 847 O O . ASP A 1 101 ? 44.694 -19.550 -58.361 1.00 82.88 101 ASP A O 1
ATOM 851 N N . LEU A 1 102 ? 43.089 -18.228 -57.527 1.00 80.44 102 LEU A N 1
ATOM 852 C CA . LEU A 1 102 ? 42.852 -17.505 -58.784 1.00 80.44 102 LEU A CA 1
ATOM 853 C C . LEU A 1 102 ? 44.057 -16.662 -59.217 1.00 80.44 102 LEU A C 1
ATOM 855 O O . LEU A 1 102 ? 44.359 -16.598 -60.409 1.00 80.44 102 LEU A O 1
ATOM 859 N N . SER A 1 103 ? 44.763 -16.027 -58.278 1.00 84.44 103 SER A N 1
ATOM 860 C CA . SER A 1 103 ? 45.963 -15.241 -58.599 1.00 84.44 103 SER A CA 1
ATOM 861 C C . SER A 1 103 ? 47.129 -16.118 -59.066 1.00 84.44 103 SER A C 1
ATOM 863 O O . SER A 1 103 ? 47.823 -15.767 -60.025 1.00 84.44 103 SER A O 1
ATOM 865 N N . ILE A 1 104 ? 47.302 -17.291 -58.450 1.00 83.69 104 ILE A N 1
ATOM 866 C CA . ILE A 1 104 ? 48.294 -18.290 -58.856 1.00 83.69 104 ILE A CA 1
ATOM 867 C C . ILE A 1 104 ? 47.933 -18.836 -60.242 1.00 83.69 104 ILE A C 1
ATOM 869 O O . ILE A 1 104 ? 48.790 -18.879 -61.123 1.00 83.69 104 ILE A O 1
ATOM 873 N N . PHE A 1 105 ? 46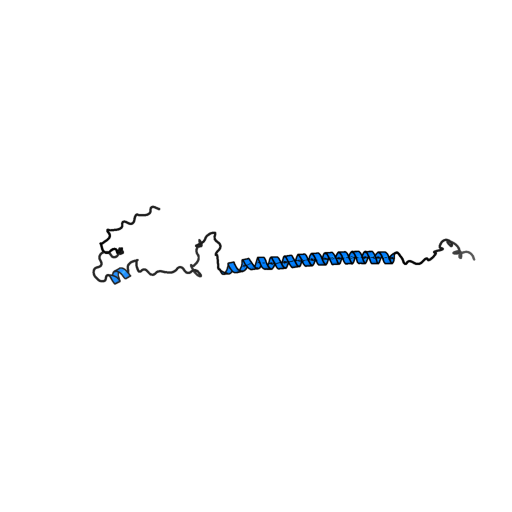.662 -19.173 -60.475 1.00 85.94 105 PHE A N 1
ATOM 874 C CA . PHE A 1 105 ? 46.183 -19.660 -61.768 1.00 85.94 105 PHE A CA 1
ATOM 875 C C . PHE A 1 105 ? 46.380 -18.636 -62.899 1.00 85.94 105 PHE A C 1
ATOM 877 O O . PHE A 1 105 ? 46.887 -18.988 -63.961 1.00 85.94 105 PHE A O 1
ATOM 884 N N . MET A 1 106 ? 46.054 -17.358 -62.673 1.00 80.06 106 MET A N 1
ATOM 885 C CA . MET A 1 106 ? 46.285 -16.290 -63.658 1.00 80.06 106 MET A CA 1
ATOM 886 C C . MET A 1 106 ? 47.775 -16.055 -63.937 1.00 80.06 106 MET A C 1
ATOM 888 O O . MET A 1 106 ? 48.146 -15.756 -65.070 1.00 80.06 106 MET A O 1
ATOM 892 N N . SER A 1 107 ? 48.634 -16.225 -62.928 1.00 82.19 107 SER A N 1
ATOM 893 C CA . SER A 1 107 ? 50.088 -16.108 -63.099 1.00 82.19 107 SER A CA 1
ATOM 894 C C . SER A 1 107 ? 50.656 -17.264 -63.928 1.00 82.19 107 SER A C 1
ATOM 896 O O . SER A 1 107 ? 51.479 -17.037 -64.811 1.00 82.19 107 SER A O 1
ATOM 898 N N . LEU A 1 108 ? 50.175 -18.492 -63.706 1.00 78.00 108 LEU A N 1
ATOM 899 C CA . LEU A 1 108 ? 50.558 -19.671 -64.493 1.00 78.00 108 LEU A CA 1
ATOM 900 C C . LEU A 1 108 ? 50.066 -19.575 -65.945 1.00 78.00 108 LEU A C 1
ATOM 902 O O . LEU A 1 108 ? 50.821 -19.858 -66.871 1.00 78.00 108 LEU A O 1
ATOM 906 N N . LEU A 1 109 ? 48.844 -19.079 -66.153 1.00 80.31 109 LEU A N 1
ATOM 907 C CA . LEU A 1 109 ? 48.288 -18.842 -67.487 1.00 80.31 109 LEU A CA 1
ATOM 908 C C . LEU A 1 109 ? 49.101 -17.802 -68.283 1.00 80.31 109 LEU A C 1
ATOM 910 O O . LEU A 1 109 ? 49.262 -17.932 -69.496 1.00 80.31 109 LEU A O 1
ATOM 914 N N . TRP A 1 110 ? 49.645 -16.783 -67.609 1.00 68.81 110 TRP A N 1
ATOM 915 C CA . TRP A 1 110 ? 50.534 -15.795 -68.230 1.00 68.81 110 TRP A CA 1
ATOM 916 C C . TRP A 1 110 ? 51.899 -16.398 -68.602 1.00 68.81 110 TRP A C 1
ATOM 918 O O . TRP A 1 110 ? 52.476 -16.034 -69.629 1.00 68.81 110 TRP A O 1
ATOM 928 N N . SER A 1 111 ? 52.413 -17.343 -67.809 1.00 68.31 111 SER A N 1
ATOM 929 C CA . SER A 1 111 ? 53.666 -18.047 -68.108 1.00 68.31 111 SER A CA 1
ATOM 930 C C . SER A 1 111 ? 53.570 -18.935 -69.352 1.00 68.31 111 SER A C 1
ATOM 932 O O . SER A 1 111 ? 54.500 -18.930 -70.159 1.00 68.31 111 SER A O 1
ATOM 934 N N . ASP A 1 112 ? 52.444 -19.619 -69.568 1.00 62.56 112 ASP A N 1
ATOM 935 C CA . ASP A 1 112 ? 52.246 -20.467 -70.754 1.00 62.56 112 ASP A CA 1
ATOM 936 C C . ASP A 1 112 ? 52.128 -19.653 -72.058 1.00 62.56 112 ASP A C 1
ATOM 938 O O . ASP A 1 112 ? 52.491 -20.132 -73.137 1.00 62.56 112 ASP A O 1
ATOM 942 N N . HIS A 1 113 ? 51.681 -18.394 -71.976 1.00 60.50 113 HIS A N 1
ATOM 943 C CA . HIS A 1 113 ? 51.544 -17.519 -73.144 1.00 60.50 113 HIS A CA 1
ATOM 944 C C . HIS A 1 113 ? 52.883 -16.950 -73.652 1.00 60.50 113 HIS A C 1
ATOM 946 O O . HIS A 1 113 ? 52.984 -16.565 -74.816 1.00 60.50 113 HIS A O 1
ATOM 952 N N . LEU A 1 114 ? 53.934 -16.928 -72.822 1.00 55.94 114 LEU A N 1
ATOM 953 C CA . LEU A 1 114 ? 55.246 -16.368 -73.185 1.00 55.94 114 LEU A CA 1
ATOM 954 C C . LEU A 1 114 ? 56.213 -17.369 -73.835 1.00 55.94 114 LEU A C 1
ATOM 956 O O . LEU A 1 114 ? 57.289 -16.961 -74.268 1.00 55.94 114 LEU A O 1
ATOM 960 N N . HIS A 1 115 ? 55.854 -18.653 -73.943 1.00 57.66 115 HIS A N 1
ATOM 961 C CA . HIS A 1 115 ? 56.756 -19.679 -74.480 1.00 57.66 115 HIS A CA 1
ATOM 962 C C . HIS A 1 115 ? 56.242 -20.388 -75.741 1.00 57.66 115 HIS A C 1
ATOM 964 O O . HIS A 1 115 ? 56.719 -21.469 -76.062 1.00 57.66 115 HIS A O 1
ATOM 970 N N . ASN A 1 116 ? 55.289 -19.801 -76.476 1.00 59.16 116 ASN A N 1
ATOM 971 C CA . ASN A 1 116 ? 54.871 -20.299 -77.794 1.00 59.16 116 ASN A CA 1
ATOM 972 C C . ASN A 1 116 ? 54.435 -19.139 -78.712 1.00 59.16 116 ASN A C 1
ATOM 974 O O . ASN A 1 116 ? 53.247 -18.865 -78.864 1.00 59.16 116 ASN A O 1
ATOM 978 N N . GLY A 1 117 ? 55.401 -18.453 -79.334 1.00 46.88 117 GLY A N 1
ATOM 979 C CA . GLY A 1 117 ? 55.165 -17.430 -80.359 1.00 46.88 117 GLY A CA 1
ATOM 980 C C . GLY A 1 117 ? 56.070 -17.655 -81.582 1.00 46.88 117 GLY A C 1
ATOM 981 O O . GLY A 1 117 ? 57.289 -17.639 -81.416 1.00 46.88 117 GLY A O 1
ATOM 982 N N . PRO A 1 118 ? 55.523 -17.915 -82.787 1.00 49.09 118 PRO A N 1
ATOM 983 C CA . PRO A 1 118 ? 56.282 -18.369 -83.954 1.00 49.09 118 PRO A CA 1
ATOM 984 C C . PRO A 1 118 ? 57.138 -17.273 -84.612 1.00 49.09 118 PRO A C 1
ATOM 986 O O . PRO A 1 118 ? 56.691 -16.149 -84.828 1.00 49.09 118 PRO A O 1
ATOM 989 N N . ASN A 1 119 ? 58.361 -17.660 -84.999 1.00 54.19 119 ASN A N 1
ATOM 990 C CA . ASN A 1 119 ? 59.262 -16.930 -85.893 1.00 54.19 119 ASN A CA 1
ATOM 991 C C . ASN A 1 119 ? 58.563 -16.575 -87.216 1.00 54.19 119 ASN A C 1
ATOM 993 O O . ASN A 1 119 ? 58.320 -17.467 -88.030 1.00 54.19 119 ASN A O 1
ATOM 997 N N . VAL A 1 120 ? 58.318 -15.288 -87.475 1.00 50.09 120 VAL A N 1
ATOM 998 C CA . VAL A 1 120 ? 58.012 -14.792 -88.824 1.00 50.09 120 VAL A CA 1
ATOM 999 C C . VAL A 1 120 ? 58.809 -13.517 -89.084 1.00 50.09 120 VAL A C 1
ATOM 1001 O O . VAL A 1 120 ? 58.655 -12.492 -88.425 1.00 50.09 120 VAL A O 1
ATOM 1004 N N . ILE A 1 121 ? 59.717 -13.652 -90.043 1.00 44.66 121 ILE A N 1
ATOM 1005 C CA . ILE A 1 121 ? 60.667 -12.672 -90.556 1.00 44.66 121 ILE A CA 1
ATOM 1006 C C . ILE A 1 121 ? 59.885 -11.596 -91.322 1.00 44.66 121 ILE A C 1
ATOM 1008 O O . ILE A 1 121 ? 59.269 -11.904 -92.339 1.00 44.66 121 ILE A O 1
ATOM 1012 N N . ASN A 1 122 ? 59.932 -10.341 -90.872 1.00 41.72 122 ASN A N 1
ATOM 1013 C CA . ASN A 1 122 ? 59.399 -9.204 -91.624 1.00 41.72 122 ASN A CA 1
ATOM 1014 C C . ASN A 1 122 ? 60.542 -8.465 -92.331 1.00 41.72 122 ASN A C 1
ATOM 1016 O O . ASN A 1 122 ? 61.212 -7.618 -91.743 1.00 41.72 122 ASN A O 1
ATOM 1020 N N . ASN A 1 123 ? 60.729 -8.782 -93.613 1.00 40.78 123 ASN A N 1
ATOM 1021 C CA . ASN A 1 123 ? 61.379 -7.902 -94.579 1.00 40.78 123 ASN A CA 1
ATOM 1022 C C . ASN A 1 123 ? 60.372 -6.813 -94.974 1.00 40.78 123 ASN A C 1
ATOM 1024 O O . ASN A 1 123 ? 59.472 -7.072 -95.765 1.00 40.78 123 ASN A O 1
ATOM 1028 N N . PHE A 1 124 ? 60.510 -5.609 -94.421 1.00 38.59 124 PHE A N 1
ATOM 1029 C CA . PHE A 1 124 ? 59.766 -4.426 -94.861 1.00 38.59 124 PHE A CA 1
ATOM 1030 C C . PHE A 1 124 ? 60.672 -3.195 -94.775 1.00 38.59 124 PHE A C 1
ATOM 1032 O O . PHE A 1 124 ? 60.686 -2.486 -93.773 1.00 38.59 124 PHE A O 1
ATOM 1039 N N . HIS A 1 125 ? 61.445 -2.944 -95.832 1.00 35.66 125 HIS A N 1
ATOM 1040 C CA . HIS A 1 125 ? 61.879 -1.589 -96.166 1.00 35.66 125 HIS A CA 1
ATOM 1041 C C . HIS A 1 125 ? 62.313 -1.518 -97.633 1.00 35.66 125 HIS A C 1
ATOM 1043 O O . HIS A 1 125 ? 63.369 -2.026 -97.997 1.00 35.66 125 HIS A O 1
ATOM 1049 N N . GLY A 1 126 ? 61.502 -0.866 -98.465 1.00 41.88 126 GLY A N 1
ATOM 1050 C CA . GLY A 1 126 ? 61.863 -0.544 -99.844 1.00 41.88 126 GLY A CA 1
ATOM 1051 C C . GLY A 1 126 ? 60.692 -0.701 -100.795 1.00 41.88 126 GLY A C 1
ATOM 1052 O O . GLY A 1 126 ? 60.503 -1.779 -101.327 1.00 41.88 126 GLY A O 1
ATOM 1053 N N . GLU A 1 127 ? 59.910 0.366 -100.952 1.00 35.75 127 GLU A N 1
ATOM 1054 C CA . GLU A 1 127 ? 59.312 0.817 -102.221 1.00 35.75 127 GLU A CA 1
ATOM 1055 C C . GLU A 1 127 ? 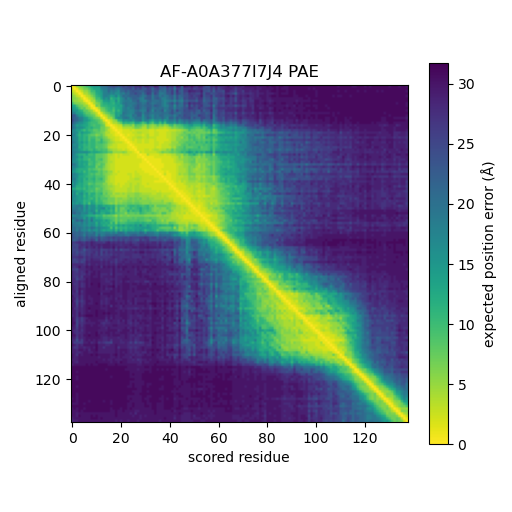58.374 1.985 -101.899 1.00 35.75 127 GLU A C 1
ATOM 1057 O O . GLU A 1 127 ? 57.158 1.870 -101.763 1.00 35.75 127 GLU A O 1
ATOM 1062 N N . PHE A 1 128 ? 59.000 3.140 -101.687 1.00 35.66 128 PHE A N 1
ATOM 1063 C CA . PHE A 1 128 ? 58.343 4.432 -101.603 1.00 35.66 128 PHE A CA 1
ATOM 1064 C C . PHE A 1 128 ? 58.770 5.206 -102.853 1.00 35.66 128 PHE A C 1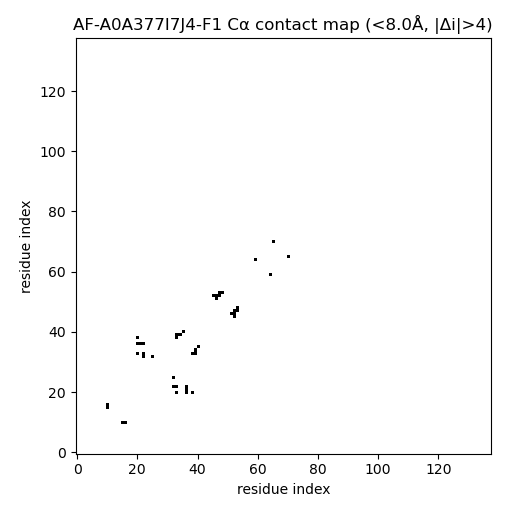
ATOM 1066 O O . PHE A 1 128 ? 59.965 5.378 -103.081 1.00 35.66 128 PHE A O 1
ATOM 1073 N N . TYR A 1 129 ? 57.769 5.642 -103.623 1.00 38.53 129 TYR A N 1
ATOM 1074 C CA . TYR A 1 129 ? 57.821 6.468 -104.836 1.00 38.53 129 TYR A CA 1
ATOM 1075 C C . TYR A 1 129 ? 58.239 5.799 -106.150 1.00 38.53 129 TYR A C 1
ATOM 1077 O O . TYR A 1 129 ? 59.413 5.770 -106.482 1.00 38.53 129 TYR A O 1
ATOM 1085 N N . GLU A 1 130 ? 57.256 5.465 -106.991 1.00 42.28 130 GLU A N 1
ATOM 1086 C CA . GLU A 1 130 ? 57.218 6.002 -108.359 1.00 42.28 130 GLU A CA 1
ATOM 1087 C C . GLU A 1 130 ? 55.858 5.747 -109.035 1.00 42.28 130 GLU A C 1
ATOM 1089 O O . GLU A 1 130 ? 55.261 4.693 -108.854 1.00 42.28 130 GLU A O 1
ATOM 1094 N N . LYS A 1 131 ? 55.433 6.693 -109.889 1.00 42.59 131 LYS A N 1
ATOM 1095 C CA . LYS A 1 131 ? 54.350 6.597 -110.898 1.00 42.59 131 LYS A CA 1
ATOM 1096 C C . LYS A 1 131 ? 52.933 7.017 -110.482 1.00 42.59 131 LYS A C 1
ATOM 1098 O O . LYS A 1 131 ? 51.969 6.283 -110.650 1.00 42.59 131 LYS A O 1
ATOM 1103 N N . ASN A 1 132 ? 52.794 8.294 -110.125 1.00 42.94 132 ASN A N 1
ATOM 1104 C CA . ASN A 1 132 ? 51.644 9.100 -110.556 1.00 42.94 132 ASN A CA 1
ATOM 1105 C C . ASN A 1 132 ? 52.166 10.219 -111.468 1.00 42.94 132 ASN A C 1
ATOM 1107 O O . ASN A 1 132 ? 52.542 11.284 -110.990 1.00 42.94 132 ASN A O 1
ATOM 1111 N N . HIS A 1 133 ? 52.250 9.957 -112.775 1.00 46.59 133 HIS A N 1
ATOM 1112 C CA . HIS A 1 133 ? 52.589 10.977 -113.769 1.00 46.59 133 HIS A CA 1
ATOM 1113 C C . HIS A 1 133 ? 51.870 10.697 -115.095 1.00 46.59 133 HIS A C 1
ATOM 1115 O O . HIS A 1 133 ? 52.469 10.261 -116.071 1.00 46.59 133 HIS A O 1
ATOM 1121 N N . TYR A 1 134 ? 50.562 10.949 -115.119 1.00 50.03 134 TYR A N 1
ATOM 1122 C CA . TYR A 1 134 ? 49.806 11.116 -116.359 1.00 50.03 134 TYR A CA 1
ATOM 1123 C C . TYR A 1 134 ? 48.914 12.339 -116.223 1.00 50.03 134 TYR A C 1
ATOM 1125 O O . TYR A 1 134 ? 47.802 12.223 -115.732 1.00 50.03 134 TYR A O 1
ATOM 1133 N N . TRP A 1 135 ? 49.443 13.493 -116.625 1.00 35.91 135 TRP A N 1
ATOM 1134 C CA . TRP A 1 135 ? 48.705 14.653 -117.133 1.00 35.91 135 TRP A CA 1
ATOM 1135 C C . TRP A 1 135 ? 49.722 15.615 -117.755 1.00 35.91 135 TRP A C 1
ATOM 1137 O O . TRP A 1 135 ? 50.351 16.370 -117.023 1.00 35.91 135 TRP A O 1
ATOM 1147 N N . LEU A 1 136 ? 49.909 15.559 -119.081 1.00 39.25 136 LEU A N 1
ATOM 1148 C CA . LEU A 1 136 ? 50.341 16.692 -119.919 1.00 39.25 136 LEU A CA 1
ATOM 1149 C C . LEU A 1 136 ? 50.366 16.318 -121.415 1.00 39.25 136 LEU A C 1
ATOM 1151 O O . LEU A 1 136 ? 51.047 15.367 -121.787 1.00 39.25 136 LEU A O 1
ATOM 1155 N N . LEU A 1 137 ? 49.691 17.173 -122.208 1.00 42.66 137 LEU A N 1
ATOM 1156 C CA . LEU A 1 137 ? 49.799 17.416 -123.665 1.00 42.66 137 LEU A CA 1
ATOM 1157 C C . LEU A 1 137 ? 49.178 16.323 -124.565 1.00 42.66 137 LEU A C 1
ATOM 1159 O O . LEU A 1 137 ? 49.504 15.150 -124.440 1.00 42.66 137 LEU A O 1
ATOM 1163 N N . HIS A 1 138 ? 48.145 16.576 -125.380 1.00 39.69 138 HIS A N 1
ATOM 1164 C CA . HIS A 1 138 ? 47.918 17.638 -126.381 1.00 39.69 138 HIS A CA 1
ATOM 1165 C C . HIS A 1 138 ? 48.996 17.734 -127.459 1.00 39.69 138 HIS A C 1
ATOM 1167 O O . HIS A 1 138 ? 50.182 17.875 -127.103 1.00 39.69 138 HIS A O 1
#

Solvent-accessible surface area (backbone atoms only — not comparable to full-atom values): 9756 Å² total; per-residue (Å²): 136,83,81,79,80,80,83,77,75,84,82,58,98,78,84,64,89,79,86,86,77,87,77,72,85,78,85,81,60,62,65,65,55,47,54,76,30,81,88,56,52,90,80,82,80,83,52,82,69,66,97,85,30,81,62,99,66,62,98,58,76,93,50,79,80,84,46,80,74,65,67,66,56,70,64,53,59,58,57,54,50,54,56,54,51,52,52,53,54,53,51,52,54,52,54,53,51,53,53,49,53,51,53,53,50,54,51,52,56,54,56,64,64,75,76,71,80,84,93,76,88,81,89,81,86,89,88,80,88,87,86,92,84,88,86,82,81,134

Sequence (138 aa):
MAKKKVVIEPLNEQGSIKYRHQKGVIRDNAIQALLHDPLFRQRIERKHKGKGSYQRKAKHVGKYFENPIIKFFGNRDFIIGFFKGYFIIVFCLNYFLIVIDLSIFMSLLWSDHLHNGPNVINNFHGEFYEKNHYWLLH

Secondary structure (DSSP, 8-state):
-------PPP--TT-------SS-S--S-HHHHHHTSGGGPPP----SSSTT---SS-SSSSS----GGGGGSHHHHHHHHHHHHHHHHHHHHHHHHHHHHHHHHHHHHHHHHTT-----------------------

InterPro domains:
  IPR005589 Alternative ribosome-rescue factor A [PF03889] (18-60)

pLDDT: mean 70.41, std 17.98, range [35.66, 96.25]

Nearest PDB structures (foldseek):
  6c4i-assembly1_w  TM=9.678E-01  e=2.661E-04  Escherichia coli
  5h5u-assembly1_3  TM=9.730E-01  e=5.032E-04  Escherichia coli K-12
  5mgp-assembly1_w  TM=9.432E-01  e=5.401E-04  Escherichia coli
  5u4j-assembly1_w  TM=9.142E-01  e=3.919E-03  Escherichia coli

Organism: NCBI:txid733

Radius of gyration: 52.8 Å; Cα contacts (8 Å, |Δi|>4): 22; chains: 1; bounding box: 89×38×160 Å